Protein AF-A0A9X0A6F3-F1 (afdb_monomer)

pLDDT: mean 93.22, std 5.11, range [60.47, 98.0]

Sequence (156 aa):
MPDKSNDEYMNWQHLFSTEDKQEAERRAAEKGYHFTWSSSQDLYLWQNRPVFKRHPLTGSKIWFNQITAMHSSYYQAMPTFIGKDIPDDKCPCHTCYGDGSAIEPEVIQHIRATFWACAVGFQWRTGDLLALDNLAVQHGRIGYSGERKILAYLSC

Radius of gyration: 18.27 Å; Cα contacts (8 Å, |Δi|>4): 139; chains: 1; bounding box: 37×34×49 Å

Mean predicted aligned error: 4.33 Å

Structure (mmCIF, N/CA/C/O backbone):
data_AF-A0A9X0A6F3-F1
#
_entry.id   AF-A0A9X0A6F3-F1
#
loop_
_atom_site.group_PDB
_atom_site.id
_atom_site.type_symbol
_atom_site.label_atom_id
_atom_site.label_alt_id
_atom_site.label_comp_id
_atom_site.label_asym_id
_atom_site.label_entity_id
_atom_site.label_seq_id
_atom_site.pdbx_PDB_ins_code
_atom_site.Cartn_x
_atom_site.Cartn_y
_atom_site.Cartn_z
_atom_site.occupancy
_atom_site.B_iso_or_equiv
_atom_site.auth_seq_id
_atom_site.auth_comp_id
_atom_site.auth_asym_id
_atom_site.auth_atom_id
_atom_site.pdbx_PDB_model_num
ATOM 1 N N . MET A 1 1 ? -3.308 5.388 12.548 1.00 87.56 1 MET A N 1
ATOM 2 C CA . MET A 1 1 ? -3.579 6.723 11.977 1.00 87.56 1 MET A CA 1
ATOM 3 C C . MET A 1 1 ? -3.459 7.727 13.106 1.00 87.56 1 MET A C 1
ATOM 5 O O . MET A 1 1 ? -4.298 7.672 14.001 1.00 87.56 1 MET A O 1
ATOM 9 N N . PRO A 1 2 ? -2.419 8.571 13.117 1.00 90.12 2 PRO A N 1
ATOM 10 C CA . PRO A 1 2 ? -2.226 9.534 14.190 1.00 90.12 2 PRO A CA 1
ATOM 11 C C . PRO A 1 2 ? -3.368 10.550 14.273 1.00 90.12 2 PRO A C 1
ATOM 13 O O . PRO A 1 2 ? -4.079 10.781 13.287 1.00 90.12 2 PRO A O 1
ATOM 16 N N . ASP A 1 3 ? -3.525 11.158 15.445 1.00 89.50 3 ASP A N 1
ATOM 17 C CA . ASP A 1 3 ? -4.246 12.422 15.587 1.00 89.50 3 ASP A CA 1
ATOM 18 C C . ASP A 1 3 ? -3.532 13.562 14.837 1.00 89.50 3 ASP A C 1
ATOM 20 O O . ASP A 1 3 ? -2.313 13.546 14.682 1.00 89.50 3 ASP A O 1
ATOM 24 N N . LYS A 1 4 ? -4.275 14.583 14.393 1.00 87.00 4 LYS A N 1
ATOM 25 C CA . LYS A 1 4 ? -3.721 15.750 13.683 1.00 87.00 4 LYS A CA 1
ATOM 26 C C . LYS A 1 4 ? -2.632 16.516 14.445 1.00 87.00 4 LYS A C 1
ATOM 28 O O . LYS A 1 4 ? -1.905 17.281 13.823 1.00 87.00 4 LYS A O 1
ATOM 33 N N . SER A 1 5 ? -2.528 16.343 15.765 1.00 85.94 5 SER A N 1
ATOM 34 C CA . SER A 1 5 ? -1.406 16.860 16.563 1.00 85.94 5 SER A CA 1
ATOM 35 C C . SER A 1 5 ? -0.047 16.256 16.178 1.00 85.94 5 SER A C 1
ATOM 37 O O . SER A 1 5 ? 0.982 16.824 16.536 1.00 85.94 5 SER A O 1
ATOM 39 N N . ASN A 1 6 ? -0.036 15.153 15.425 1.00 80.44 6 ASN A N 1
ATOM 40 C CA . ASN A 1 6 ? 1.141 14.549 14.813 1.00 80.44 6 ASN A CA 1
ATOM 41 C C . ASN A 1 6 ? 0.977 14.534 13.279 1.00 80.44 6 ASN A C 1
ATOM 43 O O . ASN A 1 6 ? 0.227 13.727 12.724 1.00 80.44 6 ASN A O 1
ATOM 47 N N . ASP A 1 7 ? 1.661 15.458 12.598 1.00 74.69 7 ASP A N 1
ATOM 48 C CA . ASP A 1 7 ? 1.500 15.744 11.166 1.00 74.69 7 ASP A CA 1
ATOM 49 C C . ASP A 1 7 ? 2.529 15.051 10.254 1.00 74.69 7 ASP A C 1
ATOM 51 O O . ASP A 1 7 ? 2.483 15.228 9.036 1.00 74.69 7 ASP A O 1
ATOM 55 N N . GLU A 1 8 ? 3.410 14.206 10.804 1.00 73.75 8 GLU A N 1
ATOM 56 C CA . GLU A 1 8 ? 4.419 13.477 10.017 1.00 73.75 8 GLU A CA 1
ATOM 57 C C . GLU A 1 8 ? 3.795 12.491 9.013 1.00 73.75 8 GLU A C 1
ATOM 59 O O . GLU A 1 8 ? 4.393 12.165 7.984 1.00 73.75 8 GLU A O 1
ATOM 64 N N . TYR A 1 9 ? 2.581 12.012 9.300 1.00 75.38 9 TYR A N 1
ATOM 65 C CA . TYR A 1 9 ? 1.853 11.047 8.480 1.00 75.38 9 TYR A CA 1
ATOM 66 C C . TYR A 1 9 ? 0.400 11.475 8.269 1.00 75.38 9 TYR A C 1
ATOM 68 O O . TYR A 1 9 ? -0.139 12.338 8.957 1.00 75.38 9 TYR A O 1
ATOM 76 N N . MET A 1 10 ? -0.270 10.817 7.317 1.00 85.81 10 MET A N 1
ATOM 77 C CA . MET A 1 10 ? -1.710 10.967 7.113 1.00 85.81 10 MET A CA 1
ATOM 78 C C . MET A 1 10 ? -2.464 10.730 8.433 1.00 85.81 10 MET A C 1
ATOM 80 O O . MET A 1 10 ? -2.403 9.629 8.981 1.00 85.81 10 MET A O 1
ATOM 84 N N . ASN A 1 11 ? -3.196 11.737 8.913 1.00 92.50 11 ASN A N 1
ATOM 85 C CA . ASN A 1 11 ? -4.029 11.646 10.115 1.00 92.50 11 ASN A CA 1
ATOM 86 C C . ASN A 1 11 ? -5.479 11.257 9.784 1.00 92.50 11 ASN A C 1
ATOM 88 O O . ASN A 1 11 ? -5.923 11.314 8.628 1.00 92.50 11 ASN A O 1
ATOM 92 N N . TRP A 1 12 ? -6.217 10.796 10.796 1.00 94.12 12 TRP A N 1
ATOM 93 C CA . TRP A 1 12 ? -7.584 10.305 10.600 1.00 94.12 12 TRP A CA 1
ATOM 94 C C . TRP A 1 12 ? -8.557 11.421 10.209 1.00 94.12 12 TRP A C 1
ATOM 96 O O . TRP A 1 12 ? -9.476 11.164 9.427 1.00 94.12 12 TRP A O 1
ATOM 106 N N . GLN A 1 13 ? -8.329 12.652 10.671 1.00 94.75 13 GLN A N 1
ATOM 107 C CA . GLN A 1 13 ? -9.164 13.800 10.328 1.00 94.75 13 GLN A CA 1
ATOM 108 C C . GLN A 1 13 ? -9.122 14.099 8.835 1.00 94.75 13 GLN A C 1
ATOM 110 O O . GLN A 1 13 ? -10.157 14.352 8.222 1.00 94.75 13 GLN A O 1
ATOM 115 N N . HIS A 1 14 ? -7.942 14.015 8.223 1.00 93.00 14 HIS A N 1
ATOM 116 C CA . HIS A 1 14 ? -7.785 14.188 6.788 1.00 93.00 14 HIS A CA 1
ATOM 117 C C . HIS A 1 14 ? -8.392 13.006 6.019 1.00 93.00 14 HIS A C 1
ATOM 119 O O . HIS A 1 14 ? -9.185 13.222 5.102 1.00 93.00 14 HIS A O 1
ATOM 125 N N . LEU A 1 15 ? -8.108 11.764 6.443 1.00 92.38 15 LEU A N 1
ATOM 126 C CA . LEU A 1 15 ? -8.643 10.548 5.811 1.00 92.38 15 LEU A CA 1
ATOM 127 C C . LEU A 1 15 ? -10.176 10.533 5.760 1.00 92.38 15 LEU A C 1
ATOM 129 O O . LEU A 1 15 ? -10.767 10.131 4.753 1.00 92.38 15 LEU A O 1
ATOM 133 N N . PHE A 1 16 ? -10.819 10.935 6.855 1.00 94.94 16 PHE A N 1
ATOM 134 C CA . PHE A 1 16 ? -12.272 10.970 6.945 1.00 94.94 16 PHE A CA 1
ATOM 135 C C . PHE A 1 16 ? -12.862 12.333 6.648 1.00 94.94 16 PHE A C 1
ATOM 137 O O . PHE A 1 16 ? -14.076 12.395 6.538 1.00 94.94 16 PHE A O 1
ATOM 144 N N . SER A 1 17 ? -12.065 13.387 6.471 1.00 94.50 17 SER A N 1
ATOM 145 C CA . SER A 1 17 ? -12.532 14.765 6.266 1.00 94.50 17 SER A CA 1
ATOM 146 C C . SER A 1 17 ? -13.534 15.208 7.345 1.00 94.50 17 SER A C 1
ATOM 148 O O . SER A 1 17 ? -14.652 15.629 7.038 1.00 94.50 17 SER A O 1
ATOM 150 N N . THR A 1 18 ? -13.166 15.023 8.614 1.00 95.75 18 THR A N 1
ATOM 151 C CA . THR A 1 18 ? -13.969 15.400 9.789 1.00 95.75 18 THR A CA 1
ATOM 152 C C . THR A 1 18 ? -13.083 15.574 11.022 1.00 95.75 18 THR A C 1
ATOM 154 O O . THR A 1 18 ? -12.031 14.955 11.123 1.00 95.75 18 THR A O 1
ATOM 157 N N . GLU A 1 19 ? -13.530 16.398 11.966 1.00 95.06 19 GLU A N 1
ATOM 158 C CA . GLU A 1 19 ? -12.910 16.592 13.286 1.00 95.06 19 GLU A CA 1
ATOM 159 C C . GLU A 1 19 ? -13.641 15.810 14.392 1.00 95.06 19 GLU A C 1
ATOM 161 O O . GLU A 1 19 ? -13.168 15.725 15.523 1.00 95.06 19 GLU A O 1
ATOM 166 N N . ASP A 1 20 ? -14.804 15.234 14.075 1.00 96.06 20 ASP A N 1
ATOM 167 C CA . ASP A 1 20 ? -15.623 14.460 15.006 1.00 96.06 20 ASP A CA 1
ATOM 168 C C . ASP A 1 20 ? -15.301 12.964 14.895 1.00 96.06 20 ASP A C 1
ATOM 170 O O . ASP A 1 20 ? -15.414 12.365 13.819 1.00 96.06 20 ASP A O 1
ATOM 174 N N . LYS A 1 21 ? -14.931 12.354 16.028 1.00 95.31 21 LYS A N 1
ATOM 175 C CA . LYS A 1 21 ? -14.645 10.920 16.125 1.00 95.31 21 LYS A CA 1
ATOM 176 C C . LYS A 1 21 ? -15.855 10.065 15.780 1.00 95.31 21 LYS A C 1
ATOM 178 O O . LYS A 1 21 ? -15.690 9.092 15.058 1.00 95.31 21 LYS A O 1
ATOM 183 N N . GLN A 1 22 ? -17.053 10.431 16.229 1.00 96.88 22 GLN A N 1
ATOM 184 C CA . GLN A 1 22 ? -18.261 9.639 15.968 1.00 96.88 22 GLN A CA 1
ATOM 185 C C . GLN A 1 22 ? -18.585 9.623 14.472 1.00 96.88 22 GLN A C 1
ATOM 187 O O . GLN A 1 22 ? -18.939 8.588 13.907 1.00 96.88 22 GLN A O 1
ATOM 192 N N . GLU A 1 23 ? -18.380 10.752 13.792 1.00 97.62 23 GLU A N 1
ATOM 193 C CA . GLU A 1 23 ? -18.526 10.823 12.340 1.00 97.62 23 GLU A CA 1
ATOM 194 C C . GLU A 1 23 ? -17.435 10.024 11.609 1.00 97.62 23 GLU A C 1
ATOM 196 O O . GLU A 1 23 ? -17.719 9.370 10.603 1.00 97.62 23 GLU A O 1
ATOM 201 N N . ALA A 1 24 ? -16.195 10.026 12.110 1.00 97.31 24 ALA A N 1
ATOM 202 C CA . ALA A 1 24 ? -15.122 9.196 11.561 1.00 97.31 24 ALA A CA 1
ATOM 203 C C . ALA A 1 24 ? -15.428 7.696 11.713 1.00 97.31 24 ALA A C 1
ATOM 205 O O . ALA A 1 24 ? -15.274 6.943 10.753 1.00 97.31 24 ALA A O 1
ATOM 206 N N . GLU A 1 25 ? -15.923 7.273 12.877 1.00 97.56 25 GLU A N 1
ATOM 207 C CA . GLU A 1 25 ? -16.366 5.902 13.162 1.00 97.56 25 GLU A CA 1
ATOM 208 C C . GLU A 1 25 ? -17.501 5.471 12.230 1.00 97.56 25 GLU A C 1
ATOM 210 O O . GLU A 1 25 ? -17.438 4.400 11.619 1.00 97.56 25 GLU A O 1
ATOM 215 N N . ARG A 1 26 ? -18.507 6.335 12.044 1.00 97.94 26 ARG A N 1
ATOM 216 C CA . ARG A 1 26 ? -19.620 6.100 11.116 1.00 97.94 26 ARG A CA 1
ATOM 217 C C . ARG A 1 26 ? -19.112 5.903 9.686 1.00 97.94 26 ARG A C 1
ATOM 219 O O . ARG A 1 26 ? -19.440 4.901 9.052 1.00 97.94 26 ARG A O 1
ATOM 226 N N . ARG A 1 27 ? -18.254 6.807 9.193 1.00 97.62 27 ARG A N 1
ATOM 227 C CA . ARG A 1 27 ? -17.645 6.715 7.849 1.00 97.62 27 ARG A CA 1
ATOM 228 C C . ARG A 1 27 ? -16.733 5.494 7.702 1.00 97.62 27 ARG A C 1
ATOM 230 O O . ARG A 1 27 ? -16.634 4.932 6.609 1.00 97.62 27 ARG A O 1
ATOM 237 N N . ALA A 1 28 ? -16.042 5.086 8.765 1.00 96.94 28 ALA A N 1
ATOM 238 C CA . ALA A 1 28 ? -15.217 3.881 8.781 1.00 96.94 28 ALA A CA 1
ATOM 239 C C . ALA A 1 28 ? -16.087 2.624 8.633 1.00 96.94 28 ALA A C 1
ATOM 241 O O . ALA A 1 28 ? -15.821 1.800 7.753 1.00 96.94 28 ALA A O 1
ATOM 242 N N . ALA A 1 29 ? -17.163 2.524 9.416 1.00 96.81 29 ALA A N 1
ATOM 243 C CA . ALA A 1 29 ? -18.114 1.418 9.358 1.00 96.81 29 ALA A CA 1
ATOM 244 C C . ALA A 1 29 ? -18.802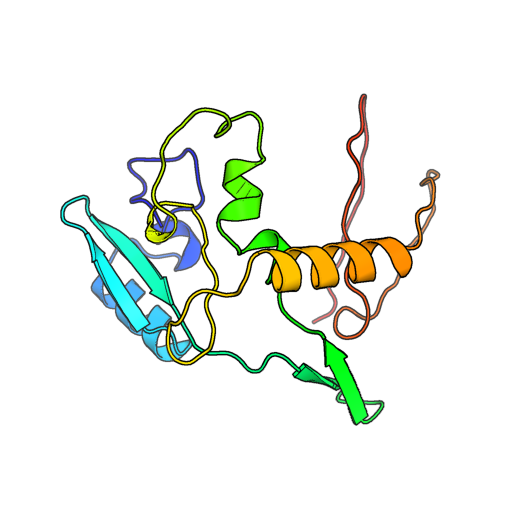 1.315 7.984 1.00 96.81 29 ALA A C 1
ATOM 246 O O . ALA A 1 29 ? -18.872 0.223 7.422 1.00 96.81 29 ALA A O 1
ATOM 247 N N . GLU A 1 30 ? -19.224 2.436 7.385 1.00 96.44 30 GLU A N 1
ATOM 248 C CA . GLU A 1 30 ? -19.805 2.469 6.027 1.00 96.44 30 GLU A CA 1
ATOM 249 C C . GLU A 1 30 ? -18.858 1.922 4.953 1.00 96.44 30 GLU A C 1
ATOM 251 O O . GLU A 1 30 ? -19.286 1.293 3.985 1.00 96.44 30 GLU A O 1
ATOM 256 N N . LYS A 1 31 ? -17.550 2.136 5.129 1.00 94.50 31 LYS A N 1
ATOM 257 C CA . LYS A 1 31 ? -16.505 1.612 4.239 1.00 94.50 31 LYS A CA 1
ATOM 258 C C . LYS A 1 31 ? -16.114 0.158 4.555 1.00 94.50 31 LYS A C 1
ATOM 260 O O . LYS A 1 31 ? -15.308 -0.424 3.818 1.00 94.50 31 LYS A O 1
ATOM 265 N N . GLY A 1 32 ? -16.693 -0.433 5.604 1.00 95.19 32 GLY A N 1
ATOM 266 C CA . GLY A 1 32 ? -16.452 -1.806 6.049 1.00 95.19 32 GLY A CA 1
ATOM 267 C C . GLY A 1 32 ? -15.191 -1.984 6.895 1.00 95.19 32 GLY A C 1
ATOM 268 O O . GLY A 1 32 ? -14.644 -3.084 6.931 1.00 95.19 32 GLY A O 1
ATOM 269 N N . TYR A 1 33 ? -14.700 -0.919 7.533 1.00 96.88 33 TYR A N 1
ATOM 270 C CA . TYR A 1 33 ? -13.584 -1.011 8.470 1.00 96.88 33 TYR A CA 1
ATOM 271 C C . TYR A 1 33 ? -14.061 -1.393 9.868 1.00 96.88 33 TYR A C 1
ATOM 273 O O . TYR A 1 33 ? -15.055 -0.873 10.373 1.00 96.88 33 TYR A O 1
ATOM 281 N N . HIS A 1 34 ? -13.273 -2.234 10.522 1.00 96.19 34 HIS A N 1
ATOM 282 C CA . HIS A 1 34 ? -13.230 -2.312 11.972 1.00 96.19 34 HIS A CA 1
ATOM 283 C C . HIS A 1 34 ? -12.238 -1.275 12.499 1.00 96.19 34 HIS A C 1
ATOM 285 O O . HIS A 1 34 ? -11.298 -0.893 11.792 1.00 96.19 34 HIS A O 1
ATOM 291 N N . PHE A 1 35 ? -12.444 -0.817 13.732 1.00 96.75 35 PHE A N 1
ATOM 292 C CA . PHE A 1 35 ? -11.598 0.210 14.318 1.00 96.75 35 PHE A CA 1
ATOM 293 C C . PHE A 1 35 ? -11.468 0.109 15.834 1.00 96.75 35 PHE A C 1
ATOM 295 O O . PHE A 1 35 ? -12.308 -0.471 16.518 1.00 96.75 35 PHE A O 1
ATOM 302 N N . THR A 1 36 ? -10.398 0.712 16.346 1.00 95.75 36 THR A N 1
ATOM 303 C CA . THR A 1 36 ? -10.205 0.996 17.770 1.00 95.75 36 THR A CA 1
ATOM 304 C C . THR A 1 36 ? -9.384 2.272 17.940 1.00 95.75 36 THR A C 1
ATOM 306 O O . THR A 1 36 ? -8.627 2.654 17.044 1.00 95.75 36 THR A O 1
ATOM 309 N N . TRP A 1 37 ? -9.523 2.922 19.091 1.00 94.81 37 TRP A N 1
ATOM 310 C CA . TRP A 1 37 ? -8.760 4.112 19.455 1.00 94.81 37 TRP A CA 1
ATOM 311 C C . TRP A 1 37 ? -7.702 3.764 20.498 1.00 94.81 37 TRP A C 1
ATOM 313 O O . TRP A 1 37 ? -7.974 3.023 21.444 1.00 94.81 37 TRP A O 1
ATOM 323 N N . SER A 1 38 ? -6.504 4.327 20.365 1.00 90.44 38 SER A N 1
ATOM 324 C CA . SER A 1 38 ? -5.513 4.291 21.443 1.00 90.44 38 SER A CA 1
ATOM 325 C C . SER A 1 38 ? -5.801 5.342 22.518 1.00 90.44 38 SER A C 1
ATOM 327 O O . SER A 1 38 ? -6.561 6.294 22.323 1.00 90.44 38 SER A O 1
ATOM 329 N N . SER A 1 39 ? -5.099 5.221 23.646 1.00 88.50 39 SER A N 1
ATOM 330 C CA . SER A 1 39 ? -5.044 6.257 24.685 1.00 88.50 39 SER A CA 1
ATOM 331 C C . SER A 1 39 ? -4.470 7.589 24.184 1.00 88.50 39 SER A C 1
ATOM 333 O O . SER A 1 39 ? -4.836 8.638 24.707 1.00 88.50 39 SER A O 1
ATOM 335 N N . SER A 1 40 ? -3.619 7.562 23.152 1.00 86.75 40 SER A N 1
ATOM 336 C CA . SER A 1 40 ? -3.071 8.744 22.467 1.00 86.75 40 SER A CA 1
ATOM 337 C C . SER A 1 40 ? -4.031 9.384 21.459 1.00 86.75 40 SER A C 1
ATOM 339 O O . SER A 1 40 ? -3.663 10.361 20.822 1.00 86.75 40 SER A O 1
ATOM 341 N N . GLN A 1 41 ? -5.266 8.884 21.346 1.00 87.94 41 GLN A N 1
ATOM 342 C CA . GLN A 1 41 ? -6.264 9.318 20.360 1.00 87.94 41 GLN A CA 1
ATOM 343 C C . GLN A 1 41 ? -5.946 8.956 18.903 1.00 87.94 41 GLN A C 1
ATOM 345 O O . GLN A 1 41 ? -6.587 9.479 17.992 1.00 87.94 41 GLN A O 1
ATOM 350 N N . ASP A 1 42 ? -5.037 8.012 18.679 1.00 90.56 42 ASP A N 1
ATOM 351 C CA . ASP A 1 42 ? -4.761 7.488 17.348 1.00 90.56 42 ASP A CA 1
ATOM 352 C C . ASP A 1 42 ? -5.826 6.460 16.963 1.00 90.56 42 ASP A C 1
ATOM 354 O O . ASP A 1 42 ? -6.256 5.637 17.776 1.00 90.56 42 ASP A O 1
ATOM 358 N N . LEU A 1 43 ? -6.224 6.482 15.696 1.00 93.88 43 LEU A N 1
ATOM 359 C CA . LEU A 1 43 ? -7.198 5.560 15.133 1.00 93.88 43 LEU A CA 1
ATOM 360 C C . LEU A 1 43 ? -6.495 4.372 14.469 1.00 93.88 43 LEU A C 1
ATOM 362 O O . LEU A 1 43 ? -5.680 4.539 13.557 1.00 93.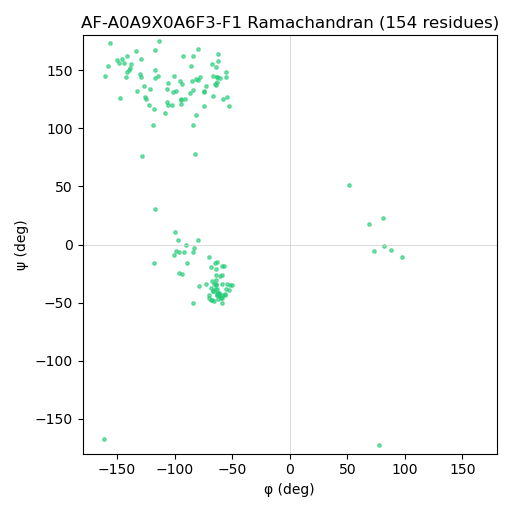88 43 LEU A O 1
ATOM 366 N N . TYR A 1 44 ? -6.845 3.161 14.874 1.00 93.75 44 TYR A N 1
ATOM 367 C CA . TYR A 1 44 ? -6.442 1.925 14.208 1.00 93.75 44 TYR A CA 1
ATOM 368 C C . TYR A 1 44 ? -7.609 1.435 13.360 1.0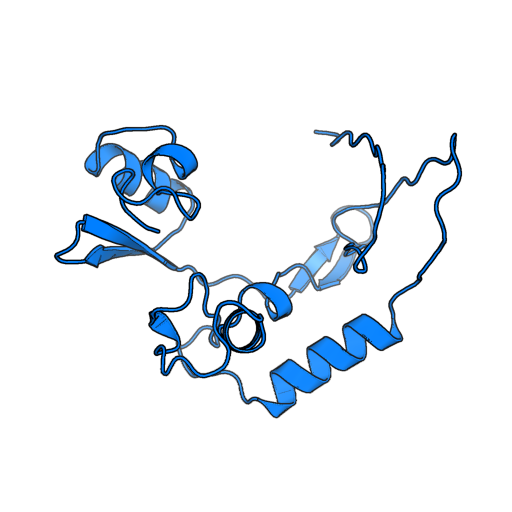0 93.75 44 TYR A C 1
ATOM 370 O O . TYR A 1 44 ? -8.733 1.368 13.846 1.00 93.75 44 TYR A O 1
ATOM 378 N N . LEU A 1 45 ? -7.340 1.105 12.095 1.00 94.75 45 LEU A N 1
ATOM 379 C CA . LEU A 1 45 ? -8.328 0.623 11.132 1.00 94.75 45 LEU A CA 1
ATOM 380 C C . LEU A 1 45 ? -7.849 -0.689 10.534 1.00 94.75 45 LEU A C 1
ATOM 382 O O . LEU A 1 45 ? -6.695 -0.786 10.117 1.00 94.75 45 LEU A O 1
ATOM 386 N N . TRP A 1 46 ? -8.745 -1.661 10.415 1.00 94.81 46 TRP A N 1
ATOM 387 C CA . TRP A 1 46 ? -8.458 -2.895 9.692 1.00 94.81 46 TRP A CA 1
ATOM 388 C C . TRP A 1 46 ? -9.696 -3.430 8.986 1.00 94.81 46 TRP A C 1
ATOM 390 O O . TRP A 1 46 ? -10.833 -3.067 9.284 1.00 94.81 46 TRP A O 1
ATOM 400 N N . GLN A 1 47 ? -9.458 -4.280 7.996 1.00 95.00 47 GLN A N 1
ATOM 401 C CA . GLN A 1 47 ? -10.500 -4.918 7.206 1.00 95.00 47 GLN A CA 1
ATOM 402 C C . GLN A 1 47 ? -9.934 -6.159 6.523 1.00 95.00 47 GLN A C 1
ATOM 404 O O . GLN A 1 47 ? -8.800 -6.148 6.042 1.00 95.00 47 GLN A O 1
ATOM 409 N N . ASN A 1 48 ? -10.766 -7.185 6.388 1.00 94.88 48 ASN A N 1
ATOM 410 C CA . ASN A 1 48 ? -10.447 -8.330 5.550 1.00 94.88 48 ASN A CA 1
ATOM 411 C C . ASN A 1 48 ? -10.888 -8.044 4.116 1.00 94.88 48 ASN A C 1
ATOM 413 O O . ASN A 1 48 ? -12.016 -7.620 3.859 1.00 94.88 48 ASN A O 1
ATOM 417 N N . ARG A 1 49 ? -9.990 -8.266 3.157 1.00 93.00 49 ARG A N 1
ATOM 418 C CA . ARG A 1 49 ? -10.264 -8.064 1.731 1.00 93.00 49 ARG A CA 1
ATOM 419 C C . ARG A 1 49 ? -9.837 -9.303 0.945 1.00 93.00 49 ARG A C 1
ATOM 421 O O . ARG A 1 49 ? -8.860 -9.951 1.315 1.00 93.00 49 ARG A O 1
ATOM 428 N N . PRO A 1 50 ? -10.541 -9.639 -0.149 1.00 92.94 50 PRO A N 1
ATOM 429 C CA . PRO A 1 50 ? -10.118 -10.729 -1.010 1.00 92.94 50 PRO A CA 1
ATOM 430 C C . PRO A 1 50 ? -8.773 -10.388 -1.660 1.00 92.94 50 PRO A C 1
ATOM 432 O O . PRO A 1 50 ? -8.573 -9.277 -2.148 1.00 92.94 50 PRO A O 1
ATOM 435 N N . VAL A 1 51 ? -7.870 -11.368 -1.703 1.00 91.94 51 VAL A N 1
ATOM 436 C CA . VAL A 1 51 ? -6.551 -11.229 -2.347 1.00 91.94 51 VAL A CA 1
ATOM 437 C C . VAL A 1 51 ? -6.701 -10.973 -3.848 1.00 91.94 51 VAL A C 1
ATOM 439 O O . VAL A 1 51 ? -5.974 -10.167 -4.433 1.00 91.94 51 VAL A O 1
ATOM 442 N N . PHE A 1 52 ? -7.676 -11.651 -4.455 1.00 94.94 52 PHE A N 1
ATOM 443 C CA . PHE A 1 52 ? -7.946 -11.602 -5.881 1.00 94.94 52 PHE A CA 1
ATOM 444 C C . PHE A 1 52 ? -9.295 -10.966 -6.175 1.00 94.94 52 PHE A C 1
ATOM 446 O O . PHE A 1 52 ? -10.277 -11.202 -5.469 1.00 94.94 52 PHE A O 1
ATOM 453 N N . LYS A 1 53 ? -9.363 -10.240 -7.286 1.00 95.06 53 LYS A N 1
ATOM 454 C CA . LYS A 1 53 ? -10.618 -9.769 -7.877 1.00 95.06 53 LYS A CA 1
ATOM 455 C C . LYS A 1 53 ? -10.802 -10.382 -9.260 1.00 95.06 53 LYS A C 1
ATOM 457 O O . LYS A 1 53 ? -9.873 -10.969 -9.814 1.00 95.06 53 LYS A O 1
ATOM 462 N N . ARG A 1 54 ? -12.005 -10.262 -9.817 1.00 97.12 54 ARG A N 1
ATOM 463 C CA . ARG A 1 54 ? -12.245 -10.511 -11.242 1.00 97.12 54 ARG A CA 1
ATOM 464 C C . ARG A 1 54 ? -12.260 -9.180 -11.968 1.00 97.12 54 ARG A C 1
ATOM 466 O O . ARG A 1 54 ? -12.924 -8.250 -11.518 1.00 97.12 54 ARG A O 1
ATOM 473 N N . HIS A 1 55 ? -11.533 -9.097 -13.070 1.00 97.06 55 HIS A N 1
ATOM 474 C CA . HIS A 1 55 ? -11.589 -7.939 -13.941 1.00 97.06 55 HIS A CA 1
ATOM 475 C C . HIS A 1 55 ? -12.988 -7.864 -14.587 1.00 97.06 55 HIS A C 1
ATOM 477 O O . HIS A 1 55 ? -13.421 -8.854 -15.178 1.00 97.06 55 HIS A O 1
ATOM 483 N N . PRO A 1 56 ? -13.702 -6.726 -14.524 1.00 95.38 56 PRO A N 1
ATOM 484 C CA . PRO A 1 56 ? -15.104 -6.640 -14.941 1.00 95.38 56 PRO A CA 1
ATOM 485 C C . PRO A 1 56 ? -15.316 -6.874 -16.444 1.00 95.38 56 PRO A C 1
ATOM 487 O O . PRO A 1 56 ? -16.315 -7.469 -16.822 1.00 95.38 56 PRO A O 1
ATOM 490 N N . LEU A 1 57 ? -14.372 -6.450 -17.294 1.00 95.81 57 LEU A N 1
ATOM 491 C CA . LEU A 1 57 ? -14.467 -6.649 -18.749 1.00 95.81 57 LEU A CA 1
ATOM 492 C C . LEU A 1 57 ? -13.969 -8.028 -19.213 1.00 95.81 57 LEU A C 1
ATOM 494 O O . LEU A 1 57 ? -14.659 -8.713 -19.954 1.00 95.81 57 LEU A O 1
ATOM 498 N N . THR A 1 58 ? -12.770 -8.447 -18.794 1.00 96.06 58 THR A N 1
ATOM 499 C CA . THR A 1 58 ? -12.138 -9.688 -19.277 1.00 96.06 58 THR A CA 1
ATOM 500 C C . THR A 1 58 ? -12.498 -10.935 -18.464 1.00 96.06 58 THR A C 1
ATOM 502 O O . THR A 1 58 ? -12.235 -12.049 -18.905 1.00 96.06 58 THR A O 1
ATOM 505 N N . GLY A 1 59 ? -13.047 -10.785 -17.253 1.00 96.31 59 GLY A N 1
ATOM 506 C CA . GLY A 1 59 ? -13.329 -11.891 -16.327 1.00 96.31 59 GLY A CA 1
ATOM 507 C C . GLY A 1 59 ? -12.092 -12.504 -15.652 1.00 96.31 59 GLY A C 1
ATOM 508 O O . GLY A 1 59 ? -12.235 -13.344 -14.752 1.00 96.31 59 GLY A O 1
ATOM 509 N N . SER A 1 60 ? -10.889 -12.072 -16.043 1.00 96.81 60 SER A N 1
ATOM 510 C CA . SER A 1 60 ? -9.609 -12.578 -15.545 1.00 96.81 60 SER A CA 1
ATOM 511 C C . SER A 1 60 ? -9.455 -12.382 -14.039 1.00 96.81 60 SER A C 1
ATOM 513 O O . SER A 1 60 ? -9.861 -11.364 -13.477 1.00 96.81 60 SER A O 1
ATOM 515 N N . LYS A 1 61 ? -8.832 -13.359 -13.375 1.00 97.00 61 LYS A N 1
ATOM 516 C CA . LYS A 1 61 ? -8.450 -13.265 -11.962 1.00 97.00 61 LYS A CA 1
ATOM 517 C C . LYS A 1 61 ? -7.229 -12.348 -11.838 1.00 97.00 61 LYS A C 1
ATOM 519 O O . LYS A 1 61 ? -6.184 -12.656 -12.399 1.00 97.00 61 LYS A O 1
ATOM 524 N N . ILE A 1 62 ? -7.362 -11.251 -11.099 1.00 96.25 62 ILE A N 1
ATOM 525 C CA . ILE A 1 62 ? -6.331 -10.215 -10.943 1.00 96.25 62 ILE A CA 1
ATOM 526 C C . ILE A 1 62 ? -5.856 -10.112 -9.492 1.00 96.25 62 ILE A C 1
ATOM 528 O O . ILE A 1 62 ? -6.648 -10.262 -8.556 1.00 96.25 62 ILE A O 1
ATOM 532 N N . TRP A 1 63 ? -4.559 -9.850 -9.315 1.00 95.12 63 TRP A N 1
ATOM 533 C CA . TRP A 1 63 ? -3.951 -9.530 -8.025 1.00 95.12 63 TRP A CA 1
ATOM 534 C C . TRP A 1 63 ? -4.137 -8.036 -7.740 1.00 95.12 63 TRP A C 1
ATOM 536 O O . TRP A 1 63 ? -3.445 -7.206 -8.323 1.00 95.12 63 TRP A O 1
ATOM 546 N N . PHE A 1 64 ? -5.085 -7.692 -6.866 1.00 93.69 64 PHE A N 1
ATOM 547 C CA . PHE A 1 64 ? -5.460 -6.300 -6.593 1.00 93.69 64 PHE A CA 1
ATOM 548 C C . PHE A 1 64 ? -5.437 -6.022 -5.088 1.00 93.69 64 PHE A C 1
ATOM 550 O O . PHE A 1 64 ? -6.471 -5.994 -4.417 1.00 93.69 64 PHE A O 1
ATOM 557 N N . ASN A 1 65 ? -4.233 -5.866 -4.546 1.00 93.75 65 ASN A N 1
ATOM 558 C CA . ASN A 1 65 ? -3.984 -5.502 -3.155 1.00 93.75 65 ASN A CA 1
ATOM 559 C C . ASN A 1 65 ? -2.596 -4.850 -3.023 1.00 93.75 65 ASN A C 1
ATOM 561 O O . ASN A 1 65 ? -1.832 -4.814 -3.984 1.00 93.75 65 ASN A O 1
ATOM 565 N N . GLN A 1 66 ? -2.280 -4.344 -1.830 1.00 93.25 66 GLN A N 1
ATOM 566 C CA . GLN A 1 66 ? -1.037 -3.621 -1.543 1.00 93.25 66 GLN A CA 1
ATOM 567 C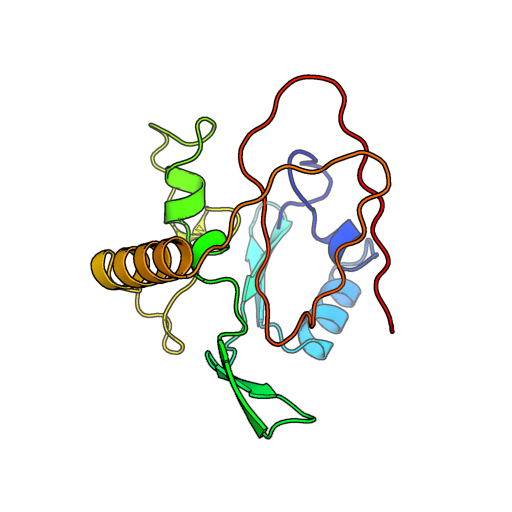 C . GLN A 1 66 ? -0.161 -4.344 -0.510 1.00 93.25 66 GLN A C 1
ATOM 569 O O . GLN A 1 66 ? 0.556 -3.691 0.243 1.00 93.25 66 GLN A O 1
ATOM 574 N N . ILE A 1 67 ? -0.203 -5.683 -0.455 1.00 94.88 67 ILE A N 1
ATOM 575 C CA . ILE A 1 67 ? 0.493 -6.470 0.583 1.00 94.88 67 ILE A CA 1
ATOM 576 C C . ILE A 1 67 ? 1.981 -6.111 0.720 1.00 94.88 67 ILE A C 1
ATOM 578 O O . ILE A 1 67 ? 2.519 -6.099 1.817 1.00 94.88 67 ILE A O 1
ATOM 582 N N . THR A 1 68 ? 2.662 -5.779 -0.379 1.00 93.19 68 THR A N 1
ATOM 583 C CA . THR A 1 68 ? 4.105 -5.517 -0.366 1.00 93.19 68 THR A CA 1
ATOM 584 C C . THR A 1 68 ? 4.458 -4.189 0.299 1.00 93.19 68 THR A C 1
ATOM 586 O O . THR A 1 68 ? 5.505 -4.123 0.945 1.00 93.19 68 THR A O 1
ATOM 589 N N . ALA A 1 69 ? 3.597 -3.175 0.152 1.00 92.00 69 ALA A N 1
ATOM 590 C CA . ALA A 1 69 ? 3.770 -1.820 0.679 1.00 92.00 69 ALA A CA 1
ATOM 591 C C . ALA A 1 69 ? 3.055 -1.597 2.025 1.00 92.00 69 ALA A C 1
ATOM 593 O O . ALA A 1 69 ? 3.466 -0.738 2.795 1.00 92.00 69 ALA A O 1
ATOM 594 N N . MET A 1 70 ? 2.002 -2.370 2.318 1.00 94.12 70 MET A N 1
ATOM 595 C CA . MET A 1 70 ? 1.215 -2.284 3.558 1.00 94.12 70 MET A CA 1
ATOM 596 C C . MET A 1 70 ? 1.589 -3.348 4.603 1.00 94.12 70 MET A C 1
ATOM 598 O O . MET A 1 70 ? 0.877 -3.523 5.590 1.00 94.12 70 MET A O 1
ATOM 602 N N . HIS A 1 71 ? 2.692 -4.069 4.404 1.00 96.19 71 HIS A N 1
ATOM 603 C CA . HIS A 1 71 ? 3.266 -4.968 5.405 1.00 96.19 71 HIS A CA 1
ATOM 604 C C . HIS A 1 71 ? 4.371 -4.250 6.197 1.00 96.19 71 HIS A C 1
ATOM 606 O O . HIS A 1 71 ? 5.173 -3.528 5.605 1.00 96.19 71 HIS A O 1
ATOM 612 N N . SER A 1 72 ? 4.460 -4.482 7.512 1.00 94.81 72 SER A N 1
ATOM 613 C CA . SER A 1 72 ? 5.400 -3.787 8.421 1.00 94.81 72 SER A CA 1
ATOM 614 C C . SER A 1 72 ? 6.854 -3.842 7.945 1.00 94.81 72 SER A C 1
ATOM 616 O O . SER A 1 72 ? 7.557 -2.833 7.971 1.00 94.81 72 SER A O 1
ATOM 618 N N . SER A 1 73 ? 7.280 -4.987 7.401 1.00 94.69 73 SER A N 1
ATOM 619 C CA . SER A 1 73 ? 8.634 -5.171 6.858 1.00 94.69 73 SER A CA 1
ATOM 620 C C . SER A 1 73 ? 9.011 -4.205 5.727 1.00 94.69 73 SER A C 1
ATOM 622 O O . SER A 1 73 ? 10.193 -4.040 5.441 1.00 94.69 73 SER A O 1
ATOM 624 N N . TYR A 1 74 ? 8.042 -3.560 5.065 1.00 93.00 74 TYR A N 1
ATOM 625 C CA . TYR A 1 74 ? 8.322 -2.463 4.133 1.00 93.00 74 TYR A CA 1
ATOM 626 C C . TYR A 1 74 ? 8.861 -1.233 4.871 1.00 93.00 74 TYR A C 1
ATOM 628 O O . TYR A 1 74 ? 9.885 -0.678 4.478 1.00 93.00 74 TYR A O 1
ATOM 636 N N . TYR A 1 75 ? 8.203 -0.842 5.964 1.00 90.75 75 TYR A N 1
ATOM 637 C CA . TYR A 1 75 ? 8.597 0.304 6.778 1.00 90.75 75 TYR A CA 1
ATOM 638 C C . TYR A 1 75 ? 9.886 0.031 7.534 1.00 90.75 75 TYR A C 1
ATOM 640 O O . TYR A 1 75 ? 10.775 0.867 7.495 1.00 90.75 75 TYR A O 1
ATOM 648 N N . GLN A 1 76 ? 10.041 -1.150 8.135 1.00 91.25 76 GLN A N 1
ATOM 649 C CA . GLN A 1 76 ? 11.266 -1.540 8.849 1.00 91.25 76 GLN A CA 1
ATOM 650 C C . GLN A 1 76 ? 12.519 -1.502 7.951 1.00 91.25 76 GLN A C 1
ATOM 652 O O . GLN A 1 76 ? 13.623 -1.276 8.439 1.00 91.25 76 GLN A O 1
ATOM 657 N N . ALA A 1 77 ? 12.354 -1.671 6.634 1.00 90.25 77 ALA A N 1
ATOM 658 C CA . ALA A 1 77 ? 13.434 -1.556 5.655 1.00 90.25 77 ALA A CA 1
ATOM 659 C C . ALA A 1 77 ? 13.723 -0.108 5.200 1.0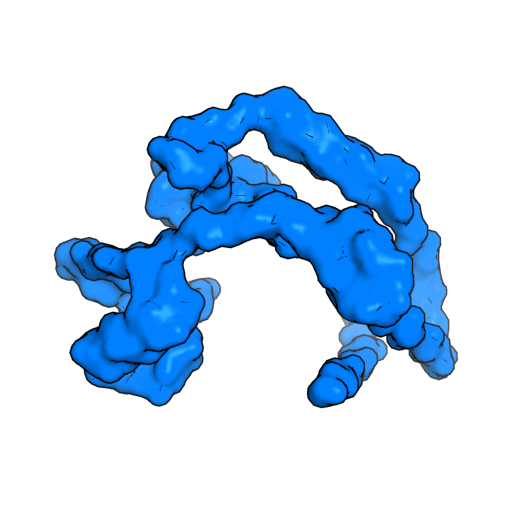0 90.25 77 ALA A C 1
ATOM 661 O O . ALA A 1 77 ? 14.680 0.121 4.457 1.00 90.25 77 ALA A O 1
ATOM 662 N N . MET A 1 78 ? 12.917 0.881 5.599 1.00 89.00 78 MET A N 1
ATOM 663 C CA . MET A 1 78 ? 13.143 2.285 5.248 1.00 89.00 78 MET A CA 1
ATOM 664 C C . MET A 1 78 ? 14.247 2.910 6.108 1.00 89.00 78 MET A C 1
ATOM 666 O O . MET A 1 78 ? 14.268 2.680 7.317 1.00 89.00 78 MET A O 1
ATOM 670 N N . PRO A 1 79 ? 15.084 3.812 5.554 1.00 89.38 79 PRO A N 1
ATOM 671 C CA . PRO A 1 79 ? 16.133 4.504 6.311 1.00 89.38 79 PRO A CA 1
ATOM 672 C C . PRO A 1 79 ? 15.660 5.150 7.621 1.00 89.38 79 PRO A C 1
ATOM 674 O O . PRO A 1 79 ? 16.386 5.138 8.607 1.00 89.38 79 PRO A O 1
ATOM 677 N N . THR A 1 80 ? 14.427 5.663 7.659 1.00 84.81 80 THR A N 1
ATOM 678 C CA . THR A 1 80 ? 13.823 6.301 8.842 1.00 84.81 80 THR A CA 1
ATOM 679 C C . THR A 1 80 ? 13.532 5.327 9.996 1.00 84.81 80 THR A C 1
ATOM 681 O O . THR A 1 80 ? 13.359 5.763 11.137 1.00 84.81 80 THR A O 1
ATOM 684 N N . PHE A 1 81 ? 13.454 4.024 9.718 1.00 85.00 81 PHE A N 1
ATOM 685 C CA . PHE A 1 81 ? 13.050 2.976 10.662 1.00 85.00 81 PHE A CA 1
ATOM 686 C C . PHE A 1 81 ? 14.150 1.941 10.930 1.00 85.00 81 PHE A C 1
ATOM 688 O O . PHE A 1 81 ? 14.060 1.225 11.924 1.00 85.00 81 PHE A O 1
ATOM 695 N N . ILE A 1 82 ? 15.195 1.873 10.096 1.00 86.12 82 ILE A N 1
ATOM 696 C CA . ILE A 1 82 ? 16.323 0.956 10.305 1.00 86.12 82 ILE A CA 1
ATOM 697 C C . ILE A 1 82 ? 16.921 1.167 11.705 1.00 86.12 82 ILE A C 1
ATOM 699 O O . ILE A 1 82 ? 17.265 2.283 12.092 1.00 86.12 82 ILE A O 1
ATOM 703 N N . GLY A 1 83 ? 17.043 0.072 12.461 1.00 84.50 83 GLY A N 1
ATOM 704 C CA . GLY A 1 83 ? 17.580 0.067 13.826 1.00 84.50 83 GLY A CA 1
ATOM 705 C C . GLY A 1 83 ? 16.582 0.465 14.918 1.00 84.50 83 GLY A C 1
ATOM 706 O O . GLY A 1 83 ? 16.950 0.449 16.091 1.00 84.50 83 GLY A O 1
ATOM 707 N N . LYS A 1 84 ? 15.333 0.799 14.569 1.00 86.88 84 LYS A N 1
ATOM 708 C CA . LYS A 1 84 ? 14.255 1.011 15.541 1.00 86.88 84 LYS A CA 1
ATOM 709 C C . LYS A 1 84 ? 13.514 -0.305 15.778 1.00 86.88 84 LYS A C 1
ATOM 711 O O . LYS A 1 84 ? 13.012 -0.907 14.833 1.00 86.88 84 LYS A O 1
ATOM 716 N N . ASP A 1 85 ? 13.415 -0.719 17.037 1.00 86.75 85 ASP A N 1
ATOM 717 C CA . ASP A 1 85 ? 12.623 -1.882 17.446 1.00 86.75 85 ASP A CA 1
ATOM 718 C C . ASP A 1 85 ? 11.146 -1.479 17.585 1.00 86.75 85 ASP A C 1
ATOM 720 O O . ASP A 1 85 ? 10.657 -1.152 18.667 1.00 86.75 85 ASP A O 1
ATOM 724 N N . ILE A 1 86 ? 10.467 -1.356 16.442 1.00 86.44 86 ILE A N 1
ATOM 725 C CA . ILE A 1 86 ? 9.057 -0.960 16.365 1.00 86.44 86 ILE A CA 1
ATOM 726 C C . ILE A 1 86 ? 8.222 -2.219 16.115 1.00 86.44 86 ILE A C 1
ATOM 728 O O . ILE A 1 86 ? 8.410 -2.855 15.072 1.00 86.44 86 ILE A O 1
ATOM 732 N N . PRO A 1 87 ? 7.279 -2.555 17.017 1.00 90.25 87 PRO A N 1
ATOM 733 C CA . PRO A 1 87 ? 6.366 -3.670 16.810 1.00 90.25 87 PRO A CA 1
ATOM 734 C C . PRO A 1 87 ? 5.598 -3.547 15.492 1.00 90.25 87 PRO A C 1
ATOM 736 O O . PRO A 1 87 ? 5.273 -2.446 15.039 1.00 90.25 87 PRO A O 1
ATOM 739 N N . ASP A 1 88 ? 5.266 -4.684 14.887 1.00 90.75 88 ASP A N 1
ATOM 740 C CA . ASP A 1 88 ? 4.589 -4.733 13.591 1.00 90.75 88 ASP A CA 1
ATOM 741 C C . ASP A 1 88 ? 3.270 -3.946 13.579 1.00 90.75 88 ASP A C 1
ATOM 743 O O . ASP A 1 88 ? 3.028 -3.163 12.661 1.00 90.75 88 ASP A O 1
ATOM 747 N N . ASP A 1 89 ? 2.461 -4.066 14.636 1.00 85.56 89 ASP A N 1
ATOM 748 C CA . ASP A 1 89 ? 1.183 -3.359 14.803 1.00 85.56 89 ASP A CA 1
ATOM 749 C C . ASP A 1 89 ? 1.340 -1.849 15.054 1.00 85.56 89 ASP A C 1
ATOM 751 O O . ASP A 1 89 ? 0.356 -1.109 15.020 1.00 85.56 89 ASP A O 1
ATOM 755 N N . LYS A 1 90 ? 2.567 -1.383 15.313 1.00 86.88 90 LYS A N 1
ATOM 756 C CA . LYS A 1 90 ? 2.921 0.035 15.474 1.00 86.88 90 LYS A CA 1
ATOM 757 C C . LYS A 1 90 ? 3.530 0.647 14.218 1.00 86.88 90 LYS A C 1
ATOM 759 O O . LYS A 1 90 ? 3.736 1.860 14.177 1.00 86.88 90 LYS A O 1
ATOM 764 N N . CYS A 1 91 ? 3.788 -0.151 13.184 1.00 89.75 91 CYS A N 1
ATOM 765 C CA . CYS A 1 91 ? 4.125 0.386 11.871 1.00 89.75 91 CYS A CA 1
ATOM 766 C C . CYS A 1 91 ? 2.908 1.105 11.256 1.00 89.75 91 CYS A C 1
ATOM 768 O O . CYS A 1 91 ? 1.768 0.761 11.572 1.00 89.75 91 CYS A O 1
ATOM 770 N N . PRO A 1 92 ? 3.107 2.070 10.334 1.00 88.94 92 PRO A N 1
ATOM 771 C CA . PRO A 1 92 ? 1.993 2.786 9.709 1.00 88.94 92 PRO A CA 1
ATOM 772 C C . PRO A 1 92 ? 0.949 1.866 9.061 1.00 88.94 92 PRO A C 1
ATOM 774 O O . PRO A 1 92 ? -0.243 2.174 9.089 1.00 88.94 92 PRO A O 1
ATOM 777 N N . CYS A 1 93 ? 1.387 0.735 8.500 1.00 92.31 93 CYS A N 1
ATOM 778 C CA . CYS A 1 93 ? 0.531 -0.368 8.073 1.00 92.31 93 CYS A CA 1
ATOM 779 C C . CYS A 1 93 ? 1.201 -1.716 8.384 1.00 92.31 93 CYS A C 1
ATOM 781 O O . CYS A 1 93 ? 2.424 -1.848 8.286 1.00 92.31 93 CYS A O 1
ATOM 783 N N . HIS A 1 94 ? 0.381 -2.725 8.679 1.00 95.69 94 HIS A N 1
ATOM 784 C CA . HIS A 1 94 ? 0.776 -4.129 8.753 1.00 95.69 94 HIS A CA 1
ATOM 785 C C . HIS A 1 94 ? -0.349 -5.002 8.182 1.00 95.69 94 HIS A C 1
ATOM 787 O O . HIS A 1 94 ? -1.528 -4.672 8.317 1.00 95.69 94 HIS A O 1
ATOM 793 N N . THR A 1 95 ? 0.013 -6.085 7.494 1.00 96.12 95 THR A N 1
ATOM 794 C CA . THR A 1 95 ? -0.931 -6.962 6.790 1.00 96.12 95 THR A CA 1
ATOM 795 C C . THR A 1 95 ? -0.732 -8.393 7.266 1.00 96.12 95 THR A C 1
ATOM 797 O O . THR A 1 95 ? 0.377 -8.909 7.181 1.00 96.12 95 THR A O 1
ATOM 800 N N . CYS A 1 96 ? -1.819 -9.029 7.692 1.00 96.31 96 CYS A N 1
ATOM 801 C CA . CYS A 1 96 ? -1.872 -10.424 8.125 1.00 96.31 96 CYS A CA 1
ATOM 802 C C . CYS A 1 96 ? -2.726 -11.262 7.160 1.00 96.31 96 CYS A C 1
ATOM 804 O O . CYS A 1 96 ? -3.383 -10.725 6.258 1.00 96.31 96 CYS A O 1
ATOM 806 N N . TYR A 1 97 ? -2.778 -12.575 7.381 1.00 96.50 97 TYR A N 1
ATOM 807 C CA . TYR A 1 97 ? -3.849 -13.403 6.833 1.00 96.50 97 TYR A CA 1
ATOM 808 C C . TYR A 1 97 ? -5.217 -12.980 7.388 1.00 96.50 97 TYR A C 1
ATOM 810 O O . TYR A 1 97 ? -5.324 -12.262 8.382 1.00 96.50 97 TYR A O 1
ATOM 818 N N . GLY A 1 98 ? -6.296 -13.416 6.729 1.00 94.25 98 GLY A N 1
ATOM 819 C CA . GLY A 1 98 ? -7.664 -13.020 7.093 1.00 94.25 98 GLY A CA 1
ATOM 820 C C . GLY A 1 98 ? -8.125 -13.508 8.473 1.00 94.25 98 GLY A C 1
ATOM 821 O O . GLY A 1 98 ? -9.111 -13.000 8.998 1.00 94.25 98 GLY A O 1
ATOM 822 N N . ASP A 1 99 ? -7.426 -14.469 9.067 1.00 95.00 99 ASP A N 1
ATOM 823 C CA . ASP A 1 99 ? -7.633 -14.925 10.445 1.00 95.00 99 ASP A CA 1
ATOM 824 C C . ASP A 1 99 ? -6.786 -14.148 11.472 1.00 95.00 99 ASP A C 1
ATOM 826 O O . ASP A 1 99 ? -6.884 -14.401 12.670 1.00 95.00 99 ASP A O 1
ATOM 830 N N . GLY A 1 100 ? -5.976 -13.190 11.015 1.00 94.50 100 GLY A N 1
ATOM 831 C CA . GLY A 1 100 ? -5.071 -12.395 11.838 1.00 94.50 100 GLY A CA 1
ATOM 832 C C . GLY A 1 100 ? -3.688 -13.017 12.041 1.00 94.50 100 GLY A C 1
ATOM 833 O O . GLY A 1 100 ? -2.831 -12.354 12.624 1.00 94.50 100 GLY A O 1
ATOM 834 N N . SER A 1 101 ? -3.433 -14.236 11.554 1.00 96.56 101 SER A N 1
ATOM 835 C CA . SER A 1 101 ? -2.103 -14.847 11.645 1.00 96.56 101 SER A CA 1
ATOM 836 C C . SER A 1 101 ? -1.080 -14.100 10.784 1.00 96.56 101 SER A C 1
ATOM 838 O O . SER A 1 101 ? -1.400 -13.552 9.724 1.00 96.56 101 SER A O 1
ATOM 840 N N . ALA A 1 102 ? 0.161 -14.038 11.268 1.00 96.44 102 ALA A N 1
ATOM 841 C CA . ALA A 1 102 ? 1.246 -13.384 10.550 1.00 96.44 102 ALA A CA 1
ATOM 842 C C . ALA A 1 102 ? 1.523 -14.098 9.221 1.00 96.44 102 ALA A C 1
ATOM 844 O O . ALA A 1 102 ? 1.440 -15.321 9.136 1.00 96.44 102 ALA A O 1
ATOM 845 N N . ILE A 1 103 ? 1.877 -13.323 8.198 1.00 96.69 103 ILE A N 1
ATOM 846 C CA . ILE A 1 103 ? 2.309 -13.872 6.914 1.00 96.69 103 ILE A CA 1
ATOM 847 C C . ILE A 1 103 ? 3.792 -14.198 7.017 1.00 96.69 103 ILE A C 1
ATOM 849 O O . ILE A 1 103 ? 4.584 -13.370 7.473 1.00 96.69 103 ILE A O 1
ATOM 853 N N . GLU A 1 104 ? 4.180 -15.389 6.578 1.00 97.62 104 GLU A N 1
ATOM 854 C CA . GLU A 1 104 ? 5.557 -15.837 6.690 1.00 97.62 104 GLU A CA 1
ATOM 855 C C . GLU A 1 104 ? 6.502 -14.938 5.863 1.00 97.62 104 GLU A C 1
ATOM 857 O O . GLU A 1 104 ? 6.166 -14.533 4.736 1.00 97.62 104 GLU A O 1
ATOM 862 N N . PRO A 1 105 ? 7.705 -14.611 6.375 1.00 96.06 105 PRO A N 1
ATOM 863 C CA . PRO A 1 105 ? 8.643 -13.729 5.680 1.00 96.06 105 PRO A CA 1
ATOM 864 C C . PRO A 1 105 ? 8.988 -14.191 4.258 1.00 96.06 105 PRO A C 1
ATOM 866 O O . PRO A 1 105 ? 9.094 -13.370 3.341 1.00 96.06 105 PRO A O 1
ATOM 869 N N . GLU A 1 106 ? 9.125 -15.498 4.045 1.00 97.94 106 GLU A N 1
ATOM 870 C CA . GLU A 1 106 ? 9.393 -16.112 2.746 1.00 97.94 106 GLU A CA 1
ATOM 871 C C . GLU A 1 106 ? 8.251 -15.905 1.746 1.00 97.94 106 GLU A C 1
ATOM 873 O O . GLU A 1 106 ? 8.514 -15.684 0.562 1.00 97.94 106 GLU A O 1
ATOM 878 N N . VAL A 1 107 ? 6.995 -15.890 2.205 1.00 97.88 107 VAL A N 1
ATOM 879 C CA . VAL A 1 107 ? 5.823 -15.628 1.360 1.00 97.88 107 VAL A CA 1
ATOM 880 C C . VAL A 1 107 ? 5.834 -14.172 0.907 1.00 97.88 107 VAL A C 1
ATOM 882 O O . VAL A 1 107 ? 5.714 -13.891 -0.290 1.00 97.88 107 VAL A O 1
ATOM 885 N N . ILE A 1 108 ? 6.061 -13.233 1.831 1.00 97.44 108 ILE A N 1
ATOM 886 C CA . ILE A 1 108 ? 6.197 -11.806 1.500 1.00 97.44 108 ILE A CA 1
ATOM 887 C C . ILE A 1 108 ? 7.347 -11.585 0.512 1.00 97.44 108 ILE A C 1
ATOM 889 O O . ILE A 1 108 ? 7.196 -10.848 -0.470 1.00 97.44 108 ILE A O 1
ATOM 893 N N . GLN A 1 109 ? 8.488 -12.240 0.731 1.00 97.12 109 GLN A N 1
ATOM 894 C CA . GLN A 1 109 ? 9.647 -12.119 -0.146 1.00 97.12 109 GLN A CA 1
ATOM 895 C C . GLN A 1 109 ? 9.386 -12.711 -1.535 1.00 97.12 109 GLN A C 1
ATOM 897 O O . GLN A 1 109 ? 9.762 -12.098 -2.536 1.00 97.12 109 GLN A O 1
ATOM 902 N N . HIS A 1 110 ? 8.700 -13.851 -1.622 1.00 98.00 110 HIS A N 1
ATOM 903 C CA . HIS A 1 110 ? 8.306 -14.454 -2.893 1.00 98.00 110 HIS A CA 1
ATOM 904 C C . HIS A 1 110 ? 7.380 -13.533 -3.701 1.00 98.00 110 HIS A C 1
ATOM 906 O O . HIS A 1 110 ? 7.589 -13.338 -4.902 1.00 98.00 110 HIS A O 1
ATOM 912 N N . ILE A 1 111 ? 6.398 -12.902 -3.048 1.00 96.81 111 ILE A N 1
ATOM 913 C CA . ILE A 1 111 ? 5.496 -11.938 -3.698 1.00 96.81 111 ILE A CA 1
ATOM 914 C C . ILE A 1 111 ? 6.292 -10.740 -4.231 1.00 96.81 111 ILE A C 1
ATOM 916 O O . ILE A 1 111 ? 6.129 -10.357 -5.390 1.00 96.81 111 ILE A O 1
ATOM 920 N N . ARG A 1 112 ? 7.202 -10.174 -3.425 1.00 96.56 112 ARG A N 1
ATOM 921 C CA . ARG A 1 112 ? 8.076 -9.062 -3.848 1.00 96.56 112 ARG A CA 1
ATOM 922 C C . ARG A 1 112 ? 8.964 -9.443 -5.032 1.00 96.56 112 ARG A C 1
ATOM 924 O O . ARG A 1 112 ? 9.079 -8.663 -5.975 1.00 96.56 112 ARG A O 1
ATOM 931 N N . ALA A 1 113 ? 9.565 -10.630 -5.003 1.00 97.62 113 ALA A N 1
ATOM 932 C CA . ALA A 1 113 ? 10.390 -11.135 -6.098 1.00 97.62 113 ALA A CA 1
ATOM 933 C C . ALA A 1 113 ? 9.571 -11.310 -7.385 1.00 97.62 113 ALA A C 1
ATOM 935 O O . ALA A 1 113 ? 10.020 -10.910 -8.456 1.00 97.62 113 ALA A O 1
ATOM 936 N N . THR A 1 114 ? 8.345 -11.824 -7.273 1.00 97.25 114 THR A N 1
ATOM 937 C CA . THR A 1 114 ? 7.420 -11.971 -8.406 1.00 97.25 114 THR A CA 1
ATOM 938 C C . THR A 1 114 ? 7.047 -10.613 -9.000 1.00 97.25 114 THR A C 1
ATOM 940 O O . THR A 1 114 ? 7.078 -10.448 -10.216 1.00 97.25 114 THR A O 1
ATOM 943 N N . PHE A 1 115 ? 6.764 -9.612 -8.159 1.00 95.44 115 PHE A N 1
ATOM 944 C CA . PHE A 1 115 ? 6.475 -8.250 -8.623 1.00 95.44 115 PHE A CA 1
ATOM 945 C C . PHE A 1 115 ? 7.641 -7.680 -9.433 1.00 95.44 115 PHE A C 1
ATOM 947 O O . PHE A 1 115 ? 7.422 -7.141 -10.513 1.00 95.44 115 PHE A O 1
ATOM 954 N N . TRP A 1 116 ? 8.874 -7.833 -8.943 1.00 95.31 116 TRP A N 1
ATOM 955 C CA . TRP A 1 116 ? 10.069 -7.376 -9.654 1.00 95.31 116 TRP A CA 1
ATOM 956 C C . TRP A 1 116 ? 10.333 -8.150 -10.946 1.00 95.31 116 TRP A C 1
ATOM 958 O O . TRP A 1 116 ? 10.682 -7.533 -11.947 1.00 95.31 116 TRP A O 1
ATOM 968 N N . ALA A 1 117 ? 10.131 -9.469 -10.954 1.00 97.69 117 ALA A N 1
ATOM 969 C CA . ALA A 1 117 ? 10.310 -10.295 -12.148 1.00 97.69 117 ALA A CA 1
ATOM 970 C C . ALA A 1 117 ? 9.315 -9.940 -13.269 1.00 97.69 117 ALA A C 1
ATOM 972 O O . ALA A 1 117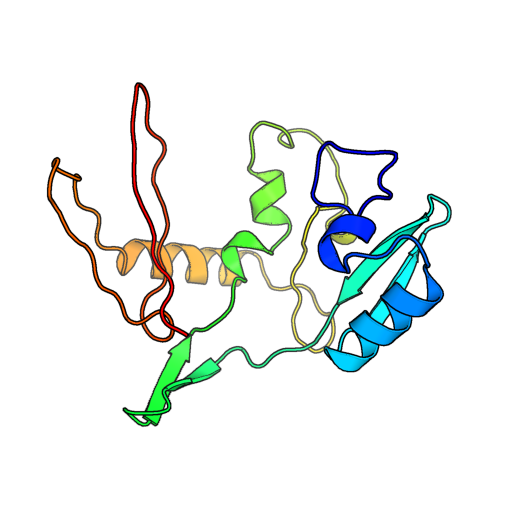 ? 9.640 -10.075 -14.446 1.00 97.69 117 ALA A O 1
ATOM 973 N N . CYS A 1 118 ? 8.116 -9.471 -12.911 1.00 96.44 118 CYS A N 1
ATOM 974 C CA . CYS A 1 118 ? 7.096 -9.023 -13.861 1.00 96.44 118 CYS A CA 1
ATOM 975 C C . CYS A 1 118 ? 7.164 -7.520 -14.183 1.00 96.44 118 CYS A C 1
ATOM 977 O O . CYS A 1 118 ? 6.409 -7.049 -15.034 1.00 96.44 118 CYS A O 1
ATOM 979 N N . ALA A 1 119 ? 8.014 -6.752 -13.497 1.00 96.38 119 ALA A N 1
ATOM 980 C CA . ALA A 1 119 ? 8.066 -5.307 -13.660 1.00 96.38 119 ALA A CA 1
ATOM 981 C C . ALA A 1 119 ? 8.713 -4.915 -14.993 1.00 96.38 119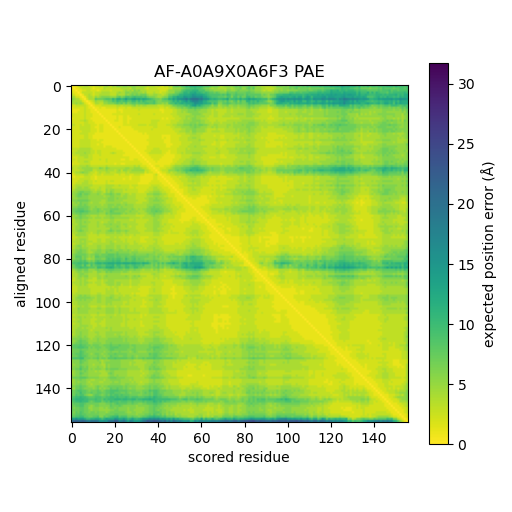 ALA A C 1
ATOM 983 O O . ALA A 1 119 ? 9.774 -5.412 -15.368 1.00 96.38 119 ALA A O 1
ATOM 984 N N . VAL A 1 120 ? 8.105 -3.943 -15.673 1.00 96.50 120 VAL A N 1
ATOM 985 C CA . VAL A 1 120 ? 8.682 -3.311 -16.862 1.00 96.50 120 VAL A CA 1
ATOM 986 C C . VAL A 1 120 ? 9.117 -1.899 -16.493 1.00 96.50 120 VAL A C 1
ATOM 988 O O . VAL A 1 120 ? 8.295 -1.039 -16.182 1.00 96.50 120 VAL A O 1
ATOM 991 N N . GLY A 1 121 ? 10.429 -1.671 -16.506 1.00 95.00 121 GLY A N 1
ATOM 992 C CA . GLY A 1 121 ? 11.026 -0.358 -16.296 1.00 95.00 121 GLY A CA 1
ATOM 993 C C . GLY A 1 121 ? 11.281 0.352 -17.620 1.00 95.00 121 GLY A C 1
ATOM 994 O O . GLY A 1 121 ? 11.776 -0.250 -18.570 1.00 95.00 121 GLY A O 1
ATOM 995 N N . PHE A 1 122 ? 10.988 1.646 -17.675 1.00 95.19 122 PHE A N 1
ATOM 996 C CA . PHE A 1 122 ? 11.300 2.494 -18.820 1.00 95.19 122 PHE A CA 1
ATOM 997 C C . PHE A 1 122 ? 11.699 3.896 -18.352 1.00 95.19 122 PHE A C 1
ATOM 999 O O . PHE A 1 122 ? 11.366 4.325 -17.244 1.00 95.19 122 PHE A O 1
ATOM 1006 N N . GLN A 1 123 ? 12.452 4.597 -19.196 1.00 94.69 123 GLN A N 1
ATOM 1007 C CA . GLN A 1 123 ? 12.890 5.966 -18.941 1.00 94.69 123 GLN A CA 1
ATOM 1008 C C . GLN A 1 123 ? 11.914 6.934 -19.598 1.00 94.69 123 GLN A C 1
ATOM 1010 O O . GLN A 1 123 ? 11.727 6.891 -20.811 1.00 94.69 123 GLN A O 1
ATOM 1015 N N . TRP A 1 124 ? 11.317 7.803 -18.789 1.00 95.75 124 TRP A N 1
ATOM 1016 C CA . TRP A 1 124 ? 10.414 8.844 -19.263 1.00 95.75 124 TRP A CA 1
ATOM 1017 C C . TRP A 1 124 ? 11.144 9.862 -20.137 1.00 95.75 124 TRP A C 1
ATOM 1019 O O . TRP A 1 124 ? 12.229 10.330 -19.784 1.00 95.75 124 TRP A O 1
ATOM 1029 N N . ARG A 1 125 ? 10.500 10.272 -21.226 1.00 95.81 125 ARG A N 1
ATOM 1030 C CA . ARG A 1 125 ? 10.862 11.437 -22.032 1.00 95.81 125 ARG A CA 1
ATOM 1031 C C . ARG A 1 125 ? 9.738 12.462 -21.985 1.00 95.81 125 ARG A C 1
ATOM 1033 O O . ARG A 1 125 ? 8.564 12.131 -21.831 1.00 95.81 125 ARG A O 1
ATOM 1040 N N . THR A 1 126 ? 10.100 13.734 -22.107 1.00 96.50 126 THR A N 1
ATOM 1041 C CA . THR A 1 126 ? 9.113 14.813 -22.186 1.00 96.50 126 THR A CA 1
ATOM 1042 C C . THR A 1 126 ? 8.173 14.569 -23.364 1.00 96.50 126 THR A C 1
ATOM 1044 O O . THR A 1 126 ? 8.630 14.433 -24.496 1.00 96.50 126 THR A O 1
ATOM 1047 N N . GLY A 1 127 ? 6.869 14.543 -23.087 1.00 96.75 127 GLY A N 1
ATOM 1048 C CA . GLY A 1 127 ? 5.826 14.273 -24.079 1.00 96.75 127 GLY A CA 1
ATOM 1049 C C . GLY A 1 127 ? 5.326 12.827 -24.101 1.00 96.75 127 GLY A C 1
ATOM 1050 O O . GLY A 1 127 ? 4.294 12.578 -24.717 1.00 96.75 127 GLY A O 1
ATOM 1051 N N . ASP A 1 128 ? 5.990 11.896 -23.408 1.00 97.75 128 ASP A N 1
ATOM 1052 C CA . ASP A 1 128 ? 5.487 10.528 -23.271 1.00 97.75 128 ASP A CA 1
ATOM 1053 C C . ASP A 1 128 ? 4.147 10.505 -22.517 1.00 97.75 128 ASP A C 1
ATOM 1055 O O . ASP A 1 128 ? 3.931 11.245 -21.551 1.00 97.75 128 ASP A O 1
ATOM 1059 N N . LEU A 1 129 ? 3.268 9.590 -22.928 1.00 96.69 129 LEU A N 1
ATOM 1060 C CA . LEU A 1 129 ? 1.997 9.301 -22.272 1.00 96.69 129 LEU A CA 1
ATOM 1061 C C . LEU A 1 129 ? 1.934 7.811 -21.933 1.00 96.69 129 LEU A C 1
ATOM 1063 O O . LEU A 1 129 ? 2.058 6.965 -22.816 1.00 96.69 129 LEU A O 1
ATOM 1067 N N . LEU A 1 130 ? 1.686 7.495 -20.661 1.00 96.44 130 LEU A N 1
ATOM 1068 C CA . LEU A 1 130 ? 1.351 6.142 -20.224 1.00 96.44 130 LEU A CA 1
ATOM 1069 C C . LEU A 1 130 ? -0.138 6.082 -19.904 1.00 96.44 130 LEU A C 1
ATOM 1071 O O . LEU A 1 130 ? -0.607 6.774 -19.002 1.00 96.44 130 LEU A O 1
ATOM 1075 N N . ALA A 1 131 ? -0.854 5.215 -20.609 1.00 96.44 131 ALA A N 1
ATOM 1076 C CA . ALA A 1 131 ? -2.186 4.779 -20.227 1.00 96.44 131 ALA A CA 1
ATOM 1077 C C . ALA A 1 131 ? -2.090 3.341 -19.712 1.00 96.44 131 ALA A C 1
ATOM 1079 O O . ALA A 1 131 ? -1.435 2.500 -20.329 1.00 96.44 131 ALA A O 1
ATOM 1080 N N . LEU A 1 132 ? -2.729 3.066 -18.580 1.00 95.50 132 LEU A N 1
ATOM 1081 C CA . LEU A 1 132 ? -2.786 1.731 -18.000 1.00 95.50 132 LEU A CA 1
ATOM 1082 C C . LEU A 1 132 ? -4.179 1.450 -17.455 1.00 95.50 132 LEU A C 1
ATOM 1084 O O . LEU A 1 132 ? -4.894 2.358 -17.035 1.00 95.50 132 LEU A O 1
ATOM 1088 N N . ASP A 1 133 ? -4.542 0.175 -17.450 1.00 95.25 133 ASP A N 1
ATOM 1089 C CA . ASP A 1 133 ? -5.696 -0.315 -16.714 1.00 95.25 133 ASP A CA 1
ATOM 1090 C C . ASP A 1 133 ? -5.297 -0.514 -15.249 1.00 95.25 133 ASP A C 1
ATOM 1092 O O . ASP A 1 133 ? -4.504 -1.398 -14.920 1.00 95.25 133 ASP A O 1
ATOM 1096 N N . ASN A 1 134 ? -5.853 0.313 -14.363 1.00 93.44 134 ASN A N 1
ATOM 1097 C CA . ASN A 1 134 ? -5.517 0.307 -12.941 1.00 93.44 134 ASN A CA 1
ATOM 1098 C C . ASN A 1 134 ? -5.898 -1.009 -12.241 1.00 93.44 134 ASN A C 1
ATOM 1100 O O . ASN A 1 134 ? -5.342 -1.314 -11.191 1.00 93.44 134 ASN A O 1
ATOM 1104 N N . LEU A 1 135 ? -6.829 -1.796 -12.795 1.00 93.56 135 LEU A N 1
ATOM 1105 C CA . LEU A 1 135 ? -7.197 -3.099 -12.239 1.00 93.56 135 LEU A CA 1
ATOM 1106 C C . LEU A 1 135 ? -6.178 -4.186 -12.590 1.00 93.56 135 LEU A C 1
ATOM 1108 O O . LEU A 1 135 ? -5.934 -5.077 -11.775 1.00 93.56 135 LEU A O 1
ATOM 1112 N N . ALA A 1 136 ? -5.599 -4.129 -13.788 1.00 93.06 136 ALA A N 1
ATOM 1113 C CA . ALA A 1 136 ? -4.657 -5.132 -14.274 1.00 93.06 136 ALA A CA 1
ATOM 1114 C C . ALA A 1 136 ? -3.186 -4.779 -14.008 1.00 93.06 136 ALA A C 1
ATOM 1116 O O . ALA A 1 136 ? -2.353 -5.683 -13.930 1.00 93.06 136 ALA A O 1
ATOM 1117 N N . VAL A 1 137 ? -2.852 -3.492 -13.873 1.00 95.06 137 VAL A N 1
ATOM 1118 C CA . VAL A 1 137 ? -1.467 -3.011 -13.809 1.00 95.06 137 VAL A CA 1
ATOM 1119 C C . VAL A 1 137 ? -1.181 -2.324 -12.480 1.00 95.06 137 VAL A C 1
ATOM 1121 O O . VAL A 1 137 ? -1.693 -1.247 -12.178 1.00 95.06 137 VAL A O 1
ATOM 1124 N N . GLN A 1 138 ? -0.266 -2.915 -11.714 1.00 94.44 138 GLN A N 1
ATOM 1125 C CA . GLN A 1 138 ? 0.383 -2.229 -10.602 1.00 94.44 138 GLN A CA 1
ATOM 1126 C C . GLN A 1 138 ? 1.523 -1.359 -11.129 1.00 94.44 138 GLN A C 1
ATOM 1128 O O . GLN A 1 138 ? 2.245 -1.748 -12.046 1.00 94.44 138 GLN A O 1
ATOM 1133 N N . HIS A 1 139 ? 1.699 -0.183 -10.539 1.00 94.44 139 HIS A N 1
ATOM 1134 C CA . HIS A 1 139 ? 2.709 0.776 -10.962 1.00 94.44 139 HIS A CA 1
ATOM 1135 C C . HIS A 1 139 ? 3.407 1.400 -9.755 1.00 94.44 139 HIS A C 1
ATOM 1137 O O . HIS A 1 139 ? 2.874 1.458 -8.650 1.00 94.44 139 HIS A O 1
ATOM 1143 N N . GLY A 1 140 ? 4.633 1.861 -9.978 1.00 93.19 140 GLY A N 1
ATOM 1144 C CA . GLY A 1 140 ? 5.474 2.458 -8.952 1.00 93.19 140 GLY A CA 1
ATOM 1145 C C . GLY A 1 140 ? 6.588 3.283 -9.578 1.00 93.19 140 GLY A C 1
ATOM 1146 O O . GLY A 1 140 ? 6.574 3.583 -10.772 1.00 93.19 140 GLY A O 1
ATOM 1147 N N . ARG A 1 141 ? 7.571 3.662 -8.764 1.00 93.50 141 ARG A N 1
ATOM 1148 C CA . ARG A 1 141 ? 8.742 4.408 -9.226 1.00 93.50 141 ARG A CA 1
ATOM 1149 C C . ARG A 1 141 ? 10.008 3.899 -8.559 1.00 93.50 141 ARG A C 1
ATOM 1151 O O . ARG A 1 141 ? 9.984 3.493 -7.402 1.00 93.50 141 ARG A O 1
ATOM 1158 N N . ILE A 1 142 ? 11.115 4.020 -9.276 1.00 92.19 142 ILE A N 1
ATOM 1159 C CA . ILE A 1 142 ? 12.457 3.900 -8.707 1.00 92.19 142 ILE A CA 1
ATOM 1160 C C . ILE A 1 142 ? 12.851 5.268 -8.110 1.00 92.19 142 ILE A C 1
ATOM 1162 O O . ILE A 1 142 ? 12.207 6.294 -8.375 1.00 92.19 142 ILE A O 1
ATOM 1166 N N . GLY A 1 143 ? 13.865 5.286 -7.242 1.00 91.00 143 GLY A N 1
ATOM 1167 C CA . GLY A 1 143 ? 14.492 6.529 -6.789 1.00 91.00 143 GLY A CA 1
ATOM 1168 C C . GLY A 1 143 ? 14.978 7.375 -7.972 1.00 91.00 143 GLY A C 1
ATOM 1169 O O . GLY A 1 143 ? 15.407 6.836 -8.989 1.00 91.00 143 GLY A O 1
ATOM 1170 N N . TYR A 1 144 ? 14.880 8.697 -7.849 1.00 92.81 144 TYR A N 1
ATOM 1171 C CA . TYR A 1 144 ? 15.325 9.657 -8.860 1.00 92.81 144 TYR A CA 1
ATOM 1172 C C . TYR A 1 144 ? 15.958 10.875 -8.179 1.00 92.81 144 TYR A C 1
ATOM 1174 O O . TYR A 1 144 ? 15.735 11.109 -6.991 1.00 92.81 144 TYR A O 1
ATOM 1182 N N . SER A 1 145 ? 16.728 11.649 -8.939 1.00 93.19 145 SER A N 1
ATOM 1183 C CA . SER A 1 145 ? 17.341 12.910 -8.517 1.00 93.19 145 SER A CA 1
ATOM 1184 C C . SER A 1 145 ? 17.038 14.017 -9.533 1.00 93.19 145 SER A C 1
ATOM 1186 O O . SER A 1 145 ? 16.685 13.734 -10.678 1.00 93.19 145 SER A O 1
ATOM 1188 N N . GLY A 1 146 ? 17.163 15.277 -9.108 1.00 94.88 146 GLY A N 1
ATOM 1189 C CA . GLY A 1 146 ? 16.907 16.444 -9.957 1.00 94.88 146 GLY A CA 1
ATOM 1190 C C . GLY A 1 146 ? 15.423 16.761 -10.168 1.00 94.88 146 GLY A C 1
ATOM 1191 O O . GLY A 1 146 ? 14.537 16.191 -9.526 1.00 94.88 146 GLY A O 1
ATOM 1192 N N . GLU A 1 147 ? 15.160 17.714 -11.062 1.00 94.31 147 GLU A N 1
ATOM 1193 C CA . GLU A 1 147 ? 13.803 18.156 -11.378 1.00 94.31 147 GLU A CA 1
ATOM 1194 C C . GLU A 1 147 ? 13.060 17.125 -12.230 1.00 94.31 147 GLU A C 1
ATOM 1196 O O . GLU A 1 147 ? 13.550 16.647 -13.253 1.00 94.31 147 GLU A O 1
ATOM 1201 N N . ARG A 1 148 ? 11.835 16.793 -11.816 1.00 94.56 148 ARG A N 1
ATOM 1202 C CA . ARG A 1 148 ? 10.958 15.864 -12.531 1.00 94.56 148 ARG A CA 1
ATOM 1203 C C . ARG A 1 148 ? 9.505 16.279 -12.347 1.00 94.56 148 ARG A C 1
ATOM 1205 O O . ARG A 1 148 ? 9.036 16.383 -11.217 1.00 94.56 148 ARG A O 1
ATOM 1212 N N . LYS A 1 149 ? 8.773 16.447 -13.451 1.00 95.56 149 LYS A N 1
ATOM 1213 C CA . LYS A 1 149 ? 7.334 16.743 -13.448 1.00 95.56 149 LYS A CA 1
ATOM 1214 C C . LYS A 1 149 ? 6.576 15.672 -14.225 1.00 95.56 149 LYS A C 1
ATOM 1216 O O . LYS A 1 149 ? 6.814 15.488 -15.412 1.00 95.56 149 LYS A O 1
ATOM 1221 N N . ILE A 1 150 ? 5.662 14.986 -13.544 1.00 95.38 150 ILE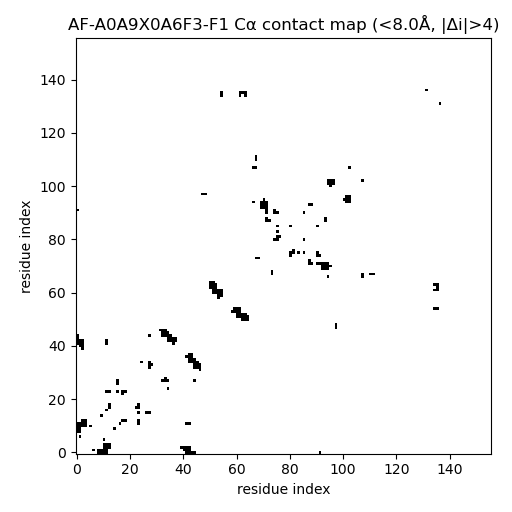 A N 1
ATOM 1222 C CA . ILE A 1 150 ? 4.725 14.022 -14.128 1.00 95.38 150 ILE A CA 1
ATOM 1223 C C . ILE A 1 150 ? 3.318 14.511 -13.804 1.00 95.38 150 ILE A C 1
ATOM 1225 O O . ILE A 1 150 ? 3.051 14.904 -12.669 1.00 95.38 150 ILE A O 1
ATOM 1229 N N . LEU A 1 151 ? 2.435 14.505 -14.798 1.00 96.88 151 LEU A N 1
ATOM 1230 C CA . LEU A 1 151 ? 1.013 14.772 -14.611 1.00 96.88 151 LEU A CA 1
ATOM 1231 C C . LEU A 1 151 ? 0.264 13.440 -14.604 1.00 96.88 151 LEU A C 1
ATOM 1233 O O . LEU A 1 151 ? 0.642 12.517 -15.322 1.00 96.88 151 LEU A O 1
ATOM 1237 N N . ALA A 1 152 ? -0.788 13.349 -13.797 1.00 95.81 152 ALA A N 1
ATOM 1238 C 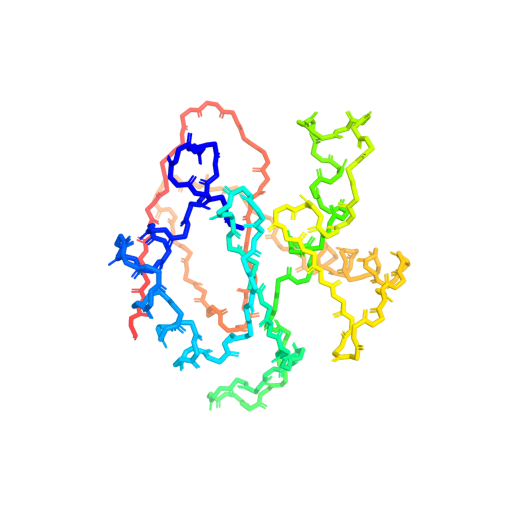CA . ALA A 1 152 ? -1.644 12.176 -13.724 1.00 95.81 152 ALA A CA 1
ATOM 1239 C C . ALA A 1 152 ? -3.108 12.594 -13.869 1.00 95.81 152 ALA A C 1
ATOM 1241 O O . ALA A 1 152 ? -3.513 13.651 -13.384 1.00 95.81 152 ALA A O 1
ATOM 1242 N N . TYR A 1 153 ? -3.887 11.744 -14.526 1.00 95.69 153 TYR A N 1
ATOM 1243 C CA . TYR A 1 153 ? -5.332 11.864 -14.646 1.00 95.69 153 TYR A CA 1
ATOM 1244 C C . TYR A 1 153 ? -5.942 10.503 -14.327 1.00 95.69 153 TYR A C 1
ATOM 1246 O O . TYR A 1 153 ? -5.475 9.484 -14.835 1.00 95.69 153 TYR A O 1
ATOM 1254 N N . LEU A 1 154 ? -6.960 10.491 -13.469 1.00 93.25 154 LEU A N 1
ATOM 1255 C CA . LEU A 1 154 ? -7.721 9.294 -13.144 1.00 93.25 154 LEU A CA 1
ATOM 1256 C C . LEU A 1 154 ? -9.080 9.411 -13.829 1.00 93.25 154 LEU A C 1
ATOM 1258 O O . LEU A 1 154 ? -9.803 10.379 -13.596 1.00 93.25 154 LEU A O 1
ATOM 1262 N N . SER A 1 155 ? -9.412 8.437 -14.674 1.00 86.06 155 SER A N 1
ATOM 1263 C CA . SER A 1 155 ? -10.760 8.318 -15.222 1.00 86.06 155 SER A CA 1
ATOM 1264 C C . SER A 1 155 ? -11.705 7.793 -14.145 1.00 86.06 155 SER A C 1
ATOM 1266 O O . SER A 1 155 ? -11.369 6.819 -13.465 1.00 86.06 155 SER A O 1
ATOM 1268 N N . CYS A 1 156 ? -12.856 8.446 -14.005 1.00 60.47 156 CYS A N 1
ATOM 1269 C CA . CYS A 1 156 ? -13.950 8.000 -13.147 1.00 60.47 156 CYS A CA 1
ATOM 1270 C C . CYS A 1 156 ? -14.590 6.706 -13.661 1.00 60.47 156 CYS A C 1
ATOM 1272 O O . CYS A 1 156 ? -14.660 6.540 -14.901 1.00 60.47 156 CYS A O 1
#

Solvent-accessible surface area (backbone atoms only — not comparable to full-atom values): 10256 Å² total; per-residue (Å²): 62,40,35,73,94,44,72,94,52,77,20,48,40,70,77,58,71,44,93,48,65,69,60,41,51,51,57,35,46,76,73,59,38,48,75,53,73,48,97,82,58,24,43,44,75,47,68,82,72,68,66,60,44,62,40,89,86,80,61,47,82,29,80,59,75,56,65,73,74,33,19,26,72,45,54,51,71,32,84,94,31,56,94,57,96,67,55,51,91,73,37,98,37,56,58,54,44,89,87,64,48,79,63,55,69,68,59,57,48,50,54,50,50,50,53,58,74,69,56,85,86,82,84,89,55,95,86,70,82,88,85,78,56,75,70,81,48,86,84,87,80,77,93,84,79,82,92,82,90,85,88,87,83,84,86,132

InterPro domains:
  IPR003819 TauD/TfdA-like domain [PF02668] (19-150)
  IPR042098 Glutarate 2-hydroxylase superfamily [G3DSA:3.60.130.10] (1-155)
  IPR050411 Alpha-ketoglutarate-dependent hydroxylases [PTHR10696] (10-153)

Secondary structure (DSSP, 8-state):
---TT--SS--HHHHHT-S-HHHHHHHHHHTT-EEEE-TT-PEEEE----SEEE-TTT--EEE---TTTSSHHHHHTSTTTTT----GGGSS-----TTSPPPPHHHHHHHHHHHHHT-------TT------TTT---------S----------

Foldseek 3Di:
DADPVDVPDDALCNVQVHPDPVSSVVVLVVVVWDWDADPNRGIDTDHDDDQWDQDPPPRDTARDDDQLCQAQVNVCPDPVNPPPPADRSRRPHHDDPPVRHRDDPVVSVVVVVVCVVPDDDDDDDPPDDDDDDNRHDDDDDDDDDDDDDDDDDDDD

Nearest PDB structures (foldseek):
  1y0z-assembly1_B  TM=8.122E-01  e=6.590E-05  Arabidopsis thaliana
  1y0z-assembly1_A  TM=8.124E-01  e=6.247E-04  Arabidopsis thaliana

Organism: NCBI:txid174260